Protein AF-A0A453PBG8-F1 (afdb_monomer_lite)

InterPro domains:
  IPR056185 LYR motif containing domain, plants [PF23655] (47-115)

pLDDT: mean 73.71, std 20.53, range [33.62, 95.12]

Structure (mmCIF, N/CA/C/O backbone):
data_AF-A0A453PBG8-F1
#
_entry.id   AF-A0A453PBG8-F1
#
loop_
_atom_site.group_PDB
_atom_site.id
_atom_site.type_symbol
_atom_site.label_atom_id
_atom_site.label_alt_id
_atom_site.label_comp_id
_atom_site.label_asym_id
_atom_site.label_entity_id
_atom_site.label_seq_id
_atom_site.pdbx_PDB_ins_code
_atom_site.Cartn_x
_atom_site.Cartn_y
_atom_site.Cartn_z
_atom_site.occupancy
_atom_site.B_iso_or_equiv
_atom_site.auth_seq_id
_atom_site.auth_comp_id
_atom_site.auth_asym_id
_atom_site.auth_atom_id
_atom_site.pdbx_PDB_model_num
ATOM 1 N N . LEU A 1 1 ? 24.321 8.728 63.436 1.00 41.94 1 LEU A N 1
ATOM 2 C CA . LEU A 1 1 ? 23.793 8.197 62.159 1.00 41.94 1 LEU A CA 1
ATOM 3 C C . LEU A 1 1 ? 22.293 7.956 62.294 1.00 41.94 1 LEU A C 1
ATOM 5 O O . LEU A 1 1 ? 21.913 6.952 62.878 1.00 41.94 1 LEU A O 1
ATOM 9 N N . SER A 1 2 ? 21.467 8.897 61.830 1.00 37.72 2 SER A N 1
ATOM 10 C CA . SER A 1 2 ? 20.191 8.679 61.111 1.00 37.72 2 SER A CA 1
ATOM 11 C C . SER A 1 2 ? 19.434 10.011 61.046 1.00 37.72 2 SER A C 1
ATOM 13 O O . SER A 1 2 ? 18.960 10.537 62.046 1.00 37.72 2 SER A O 1
ATOM 15 N N . LEU A 1 3 ? 19.430 10.591 59.845 1.00 37.03 3 LEU A N 1
ATOM 16 C CA . LEU A 1 3 ? 18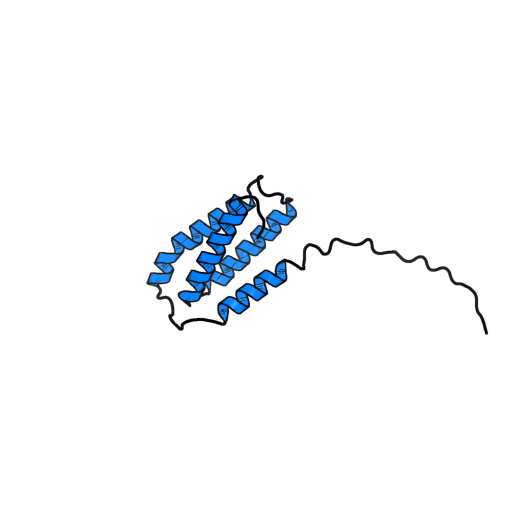.685 11.786 59.470 1.00 37.03 3 LEU A CA 1
ATOM 17 C C . LEU A 1 3 ? 17.245 11.413 59.071 1.00 37.03 3 LEU A C 1
ATOM 19 O O . LEU A 1 3 ? 16.984 10.310 58.600 1.00 37.03 3 LEU A O 1
ATOM 23 N N . LEU A 1 4 ? 16.373 12.397 59.279 1.00 38.28 4 LEU A N 1
ATOM 24 C CA . LEU A 1 4 ? 14.944 12.558 58.974 1.00 38.28 4 LEU A CA 1
ATOM 25 C C . LEU A 1 4 ? 14.401 11.920 57.668 1.00 38.28 4 LEU A C 1
ATOM 27 O O . LEU A 1 4 ? 15.144 11.768 56.698 1.00 38.28 4 LEU A O 1
ATOM 31 N N . PRO A 1 5 ? 13.073 11.675 57.582 1.00 39.72 5 PRO A N 1
ATOM 32 C CA . PRO A 1 5 ? 12.388 11.355 56.334 1.00 39.72 5 PRO A CA 1
ATOM 33 C C . PRO A 1 5 ? 12.037 12.642 55.567 1.00 39.72 5 PRO A C 1
ATOM 35 O O . PRO A 1 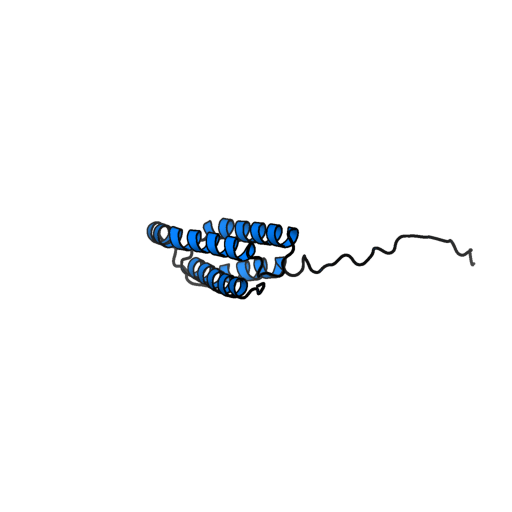5 ? 11.248 13.463 56.033 1.00 39.72 5 PRO A O 1
ATOM 38 N N . SER A 1 6 ? 12.601 12.818 54.371 1.00 37.44 6 SER A N 1
ATOM 39 C CA . SER A 1 6 ? 12.211 13.895 53.455 1.00 37.44 6 SER A CA 1
ATOM 40 C C . SER A 1 6 ? 11.075 13.445 52.547 1.00 37.44 6 SER A C 1
ATOM 42 O O . SER A 1 6 ? 11.199 12.486 51.785 1.00 37.44 6 SER A O 1
ATOM 44 N N . ALA A 1 7 ? 9.974 14.189 52.608 1.00 43.19 7 ALA A N 1
ATOM 45 C CA . ALA A 1 7 ? 8.913 14.174 51.620 1.00 43.19 7 ALA A CA 1
ATOM 46 C C . ALA A 1 7 ? 9.473 14.495 50.224 1.00 43.19 7 ALA A C 1
ATOM 48 O O . ALA A 1 7 ? 10.179 15.483 50.028 1.00 43.19 7 ALA A O 1
ATOM 49 N N . SER A 1 8 ? 9.128 13.680 49.232 1.00 38.97 8 SER A N 1
ATOM 50 C CA . SER A 1 8 ? 9.237 14.040 47.819 1.00 38.97 8 SER A CA 1
ATOM 51 C C . SER A 1 8 ? 8.087 13.398 47.063 1.00 38.97 8 SER A C 1
ATOM 53 O O . SER A 1 8 ? 8.112 12.243 46.651 1.00 38.97 8 SER A O 1
ATOM 55 N N . ILE A 1 9 ? 7.043 14.209 46.938 1.00 45.09 9 ILE A N 1
ATOM 56 C CA . ILE A 1 9 ? 6.059 14.167 45.868 1.00 45.09 9 ILE A CA 1
ATOM 57 C C . ILE A 1 9 ? 6.831 14.205 44.547 1.00 45.09 9 ILE A C 1
ATOM 59 O O . ILE A 1 9 ? 7.486 15.201 44.254 1.00 45.09 9 ILE A O 1
ATOM 63 N N . LEU A 1 10 ? 6.743 13.148 43.744 1.00 36.94 10 LEU A N 1
ATOM 64 C CA . LEU A 1 10 ? 7.065 13.210 42.321 1.00 36.94 10 LEU A CA 1
ATOM 65 C C . LEU A 1 10 ? 6.260 12.146 41.576 1.00 36.94 10 LEU A C 1
ATOM 67 O O . LEU A 1 10 ? 6.460 10.948 41.744 1.00 36.94 10 LEU A O 1
ATOM 71 N N . LEU A 1 11 ? 5.292 12.661 40.814 1.00 37.53 11 LEU A N 1
ATOM 72 C CA . LEU A 1 11 ? 4.639 12.090 39.639 1.00 37.53 11 LEU A CA 1
ATOM 73 C C . LEU A 1 11 ? 4.881 10.592 39.400 1.00 37.53 11 LEU A C 1
ATOM 75 O O . LEU A 1 11 ? 5.911 10.195 38.863 1.00 37.53 11 LEU A O 1
ATOM 79 N N . GLN A 1 12 ? 3.850 9.782 39.630 1.00 33.62 12 GLN A N 1
ATOM 80 C CA . GLN A 1 12 ? 3.701 8.542 38.874 1.00 33.62 12 GLN A CA 1
ATOM 81 C C . GLN A 1 12 ? 3.393 8.909 37.411 1.00 33.62 12 GLN A C 1
ATOM 83 O O . GLN A 1 12 ? 2.352 9.528 37.155 1.00 33.62 12 GLN A O 1
ATOM 88 N N . PRO A 1 13 ? 4.226 8.547 36.417 1.00 34.59 13 PRO A N 1
ATOM 89 C CA . PRO A 1 13 ? 3.785 8.595 35.040 1.00 34.59 13 PRO A CA 1
ATOM 90 C C . PRO A 1 13 ? 2.821 7.428 34.825 1.00 34.59 13 PRO A C 1
ATOM 92 O O . PRO A 1 13 ? 3.208 6.269 34.698 1.00 34.59 13 PRO A O 1
ATOM 95 N N . ARG A 1 14 ? 1.535 7.789 34.812 1.00 33.69 14 ARG A N 1
ATOM 96 C CA . ARG A 1 14 ? 0.421 7.088 34.173 1.00 33.69 14 ARG A CA 1
ATOM 97 C C . ARG A 1 14 ? 0.929 6.276 32.979 1.00 33.69 14 ARG A C 1
ATOM 99 O O . ARG A 1 14 ? 1.435 6.864 32.023 1.00 33.69 14 ARG A O 1
ATOM 106 N N . GLN A 1 15 ? 0.791 4.952 33.075 1.00 38.19 15 GLN A N 1
ATOM 107 C CA . GLN A 1 15 ? 0.957 3.985 31.989 1.00 38.19 15 GLN A CA 1
ATOM 108 C C . GLN A 1 15 ? 0.368 4.577 30.700 1.00 38.19 15 GLN A C 1
ATOM 110 O O . GLN A 1 15 ? -0.848 4.696 30.562 1.00 38.19 15 GLN A O 1
ATOM 115 N N . ARG A 1 16 ? 1.242 5.056 29.809 1.00 38.53 16 ARG A N 1
ATOM 116 C CA . ARG A 1 16 ? 0.879 5.454 28.452 1.00 38.53 16 ARG A CA 1
ATOM 117 C C . ARG A 1 16 ? 0.964 4.201 27.606 1.00 38.53 16 ARG A C 1
ATOM 119 O O . ARG A 1 16 ? 2.012 3.564 27.564 1.00 38.53 16 ARG A O 1
ATOM 126 N N . ASP A 1 17 ? -0.147 3.887 26.961 1.00 41.81 17 ASP A N 1
ATOM 127 C CA . ASP A 1 17 ? -0.345 2.779 26.040 1.00 41.81 17 ASP A CA 1
ATOM 128 C C . ASP A 1 17 ? 0.844 2.602 25.077 1.00 41.81 17 ASP A C 1
ATOM 130 O O . ASP A 1 17 ? 0.994 3.312 24.084 1.00 41.81 17 ASP A O 1
ATOM 134 N N . THR A 1 18 ? 1.694 1.613 25.354 1.00 40.28 18 THR A N 1
ATOM 135 C CA . THR A 1 18 ? 2.806 1.175 24.493 1.00 40.28 18 THR A CA 1
ATOM 136 C C . THR A 1 18 ? 2.350 0.222 23.381 1.00 40.28 18 THR A C 1
ATOM 138 O O . THR A 1 18 ? 3.168 -0.429 22.735 1.00 40.28 18 THR A O 1
ATOM 141 N N . ALA A 1 19 ? 1.047 0.164 23.089 1.00 38.78 19 ALA A N 1
ATOM 142 C CA . ALA A 1 19 ? 0.492 -0.697 22.044 1.00 38.78 19 ALA A CA 1
ATOM 143 C C . ALA A 1 19 ? 0.788 -0.208 20.607 1.00 38.78 19 ALA A C 1
ATOM 145 O O . ALA A 1 19 ? 0.568 -0.948 19.652 1.00 38.78 19 ALA A O 1
ATOM 146 N N . GLY A 1 20 ? 1.295 1.019 20.432 1.00 40.69 20 GLY A N 1
ATOM 147 C CA . GLY A 1 20 ? 1.521 1.616 19.108 1.00 40.69 20 GLY A CA 1
ATOM 148 C C . GLY A 1 20 ? 2.865 1.296 18.443 1.00 40.69 20 GLY A C 1
ATOM 149 O O . GLY A 1 20 ? 2.941 1.311 17.221 1.00 40.69 20 GLY A O 1
ATOM 150 N N . VAL A 1 21 ? 3.918 0.987 19.207 1.00 43.00 21 VAL A N 1
ATOM 151 C CA . VAL A 1 21 ? 5.303 0.975 18.675 1.00 43.00 21 VAL A CA 1
ATOM 152 C C . VAL A 1 21 ? 5.824 -0.441 18.400 1.00 43.00 21 VAL A C 1
ATOM 154 O O . VAL A 1 21 ? 6.679 -0.651 17.543 1.00 43.00 21 VAL A O 1
ATOM 157 N N . VAL A 1 22 ? 5.270 -1.456 19.068 1.00 41.62 22 VAL A N 1
ATOM 158 C CA . VAL A 1 22 ? 5.732 -2.852 18.928 1.00 41.62 22 VAL A CA 1
ATOM 159 C C . VAL A 1 22 ? 5.275 -3.481 17.599 1.00 41.62 22 VAL A C 1
ATOM 161 O O . VAL A 1 22 ? 5.921 -4.391 17.082 1.00 41.62 22 VAL A O 1
ATOM 164 N N . GLY A 1 23 ? 4.196 -2.966 16.999 1.00 43.78 23 GLY A N 1
ATOM 165 C CA . GLY A 1 23 ? 3.687 -3.434 15.707 1.00 43.78 23 GLY A CA 1
ATOM 166 C C . GLY A 1 23 ? 4.463 -2.912 14.493 1.00 43.78 23 GLY A C 1
ATOM 167 O O . GLY A 1 23 ? 4.601 -3.643 13.517 1.00 43.78 23 GLY A O 1
ATOM 168 N N . GLU A 1 24 ? 4.997 -1.686 14.545 1.00 45.50 24 GLU A N 1
ATOM 169 C CA . GLU A 1 24 ? 5.673 -1.047 13.403 1.00 45.50 24 GLU A CA 1
ATOM 170 C C . GLU A 1 24 ? 6.963 -1.773 13.021 1.00 45.50 24 GLU A C 1
ATOM 172 O O . GLU A 1 24 ? 7.154 -2.117 11.856 1.00 45.50 24 GLU A O 1
ATOM 177 N N . ALA A 1 25 ? 7.825 -2.086 13.992 1.00 49.28 25 ALA A N 1
ATOM 178 C CA . ALA A 1 25 ? 9.126 -2.691 13.711 1.00 49.28 25 ALA A CA 1
ATOM 179 C C . ALA A 1 25 ? 9.004 -4.049 12.999 1.00 49.28 25 ALA A C 1
ATOM 181 O O . ALA A 1 25 ? 9.790 -4.347 12.100 1.00 49.28 25 ALA A O 1
ATOM 182 N N . ARG A 1 26 ? 8.000 -4.865 13.347 1.00 55.47 26 ARG A N 1
ATOM 183 C CA . ARG A 1 26 ? 7.847 -6.223 12.800 1.00 55.47 26 ARG A CA 1
ATOM 184 C C . ARG A 1 26 ? 7.668 -6.225 11.280 1.00 55.47 26 ARG A C 1
ATOM 186 O O . ARG A 1 26 ? 8.227 -7.086 10.606 1.00 55.47 26 ARG A O 1
ATOM 193 N N . TRP A 1 27 ? 6.948 -5.241 10.745 1.00 51.38 27 TRP A N 1
ATOM 194 C CA . TRP A 1 27 ? 6.739 -5.086 9.304 1.00 51.38 27 TRP A CA 1
ATOM 195 C C . TRP A 1 27 ? 8.022 -4.702 8.568 1.00 51.38 27 TRP A C 1
ATOM 197 O O . TRP A 1 27 ? 8.336 -5.294 7.537 1.00 51.38 27 TRP A O 1
ATOM 207 N N . TRP A 1 28 ? 8.808 -3.781 9.129 1.00 55.28 28 TRP A N 1
ATOM 208 C CA . TRP A 1 28 ? 10.104 -3.388 8.569 1.00 55.28 28 TRP A CA 1
ATOM 209 C C . TRP A 1 28 ? 11.124 -4.530 8.597 1.00 55.28 28 TRP A C 1
ATOM 211 O O . TRP A 1 28 ? 11.866 -4.718 7.635 1.00 55.28 28 TRP A O 1
ATOM 221 N N . TRP A 1 29 ? 11.134 -5.327 9.667 1.00 59.06 29 TRP A N 1
ATOM 222 C CA . TRP A 1 29 ? 11.981 -6.516 9.775 1.00 59.06 29 TRP A CA 1
ATOM 223 C C . TRP A 1 29 ? 11.610 -7.587 8.748 1.00 59.06 29 TRP A C 1
ATOM 225 O O . TRP A 1 29 ? 12.496 -8.119 8.082 1.00 59.06 29 TRP A O 1
ATOM 235 N N . TRP A 1 30 ? 10.317 -7.868 8.570 1.00 57.66 30 TRP A N 1
ATOM 236 C CA . TRP A 1 30 ? 9.848 -8.847 7.586 1.00 57.66 30 TRP A CA 1
ATOM 237 C C . TRP A 1 30 ? 10.184 -8.414 6.155 1.00 57.66 30 TRP A C 1
ATOM 239 O O . TRP A 1 30 ? 10.704 -9.197 5.365 1.00 57.66 30 TRP A O 1
ATOM 249 N N . TRP A 1 31 ? 9.986 -7.131 5.855 1.00 57.69 31 TRP A N 1
ATOM 250 C CA . TRP A 1 31 ? 10.314 -6.534 4.565 1.00 57.69 31 TRP A CA 1
ATOM 251 C C . TRP A 1 31 ? 11.831 -6.555 4.267 1.00 57.69 31 TRP A C 1
ATOM 253 O O . TRP A 1 31 ? 12.247 -6.884 3.155 1.00 57.69 31 TRP A O 1
ATOM 263 N N . ARG A 1 32 ? 12.678 -6.312 5.277 1.00 58.56 32 ARG A N 1
ATOM 264 C CA . ARG A 1 32 ? 14.143 -6.436 5.159 1.00 58.56 32 ARG A CA 1
ATOM 265 C C . ARG A 1 32 ? 14.603 -7.883 4.949 1.00 58.56 32 ARG A C 1
ATOM 267 O O . ARG A 1 32 ? 15.591 -8.098 4.254 1.00 58.56 32 ARG A O 1
ATOM 274 N N . MET A 1 33 ? 13.902 -8.861 5.524 1.00 59.44 33 MET A N 1
ATOM 275 C CA . MET A 1 33 ? 14.193 -10.283 5.309 1.00 59.44 33 MET A CA 1
ATOM 276 C C . MET A 1 33 ? 13.737 -10.771 3.928 1.00 59.44 33 MET A C 1
ATOM 278 O O . MET A 1 33 ? 14.488 -11.493 3.282 1.00 59.44 33 MET A O 1
ATOM 282 N N . ALA A 1 34 ? 12.572 -10.328 3.440 1.00 58.00 34 ALA A N 1
ATOM 283 C CA . ALA A 1 34 ? 12.098 -10.638 2.086 1.00 58.00 34 ALA A CA 1
ATOM 284 C C . ALA A 1 34 ? 13.082 -10.149 1.004 1.00 58.00 34 ALA A C 1
ATOM 286 O O . ALA A 1 34 ? 13.347 -10.844 0.033 1.00 58.00 34 ALA A O 1
ATOM 287 N N . LYS A 1 35 ? 13.722 -8.991 1.216 1.00 57.03 35 LYS A N 1
ATOM 288 C CA . LYS A 1 35 ? 14.794 -8.478 0.343 1.00 57.03 35 LYS A CA 1
ATOM 289 C C . LYS A 1 35 ? 16.036 -9.378 0.264 1.00 57.03 35 LYS A C 1
ATOM 291 O O . LYS A 1 35 ? 16.788 -9.260 -0.701 1.00 57.03 35 LYS A O 1
ATOM 296 N N . ALA A 1 36 ? 16.298 -10.204 1.278 1.00 54.69 36 ALA A N 1
ATOM 297 C CA . ALA A 1 36 ? 17.575 -10.897 1.447 1.00 54.69 36 ALA A CA 1
ATOM 298 C C . ALA A 1 36 ? 17.647 -12.272 0.761 1.00 54.69 36 ALA A C 1
ATOM 300 O O . ALA A 1 36 ? 18.731 -12.852 0.706 1.00 54.69 36 ALA A O 1
ATOM 301 N N . GLY A 1 37 ? 16.542 -12.804 0.230 1.00 53.75 37 GLY A N 1
ATOM 302 C CA . GLY A 1 37 ? 16.515 -14.159 -0.315 1.00 53.75 37 GLY A CA 1
ATOM 303 C C . GLY A 1 37 ? 15.720 -14.275 -1.604 1.00 53.75 37 GLY A C 1
ATOM 304 O O . GLY A 1 37 ? 14.504 -14.331 -1.553 1.00 53.75 37 GLY A O 1
ATOM 305 N N . GLY A 1 38 ? 16.413 -14.423 -2.736 1.00 47.97 38 GLY A N 1
ATOM 306 C CA . GLY A 1 38 ? 15.848 -15.122 -3.892 1.00 47.97 38 GLY A CA 1
ATOM 307 C C . GLY A 1 38 ? 16.162 -14.509 -5.255 1.00 47.97 38 GLY A C 1
ATOM 308 O O . GLY A 1 38 ? 15.734 -13.405 -5.567 1.00 47.97 38 GLY A O 1
ATOM 309 N N . GLY A 1 39 ? 16.877 -15.288 -6.076 1.00 53.19 39 GLY A N 1
ATOM 310 C CA . GLY A 1 39 ? 16.806 -15.289 -7.543 1.00 53.19 39 GLY A CA 1
ATOM 311 C C . GLY A 1 39 ? 17.122 -13.978 -8.263 1.00 53.19 39 GLY A C 1
ATOM 312 O O . GLY A 1 39 ? 16.275 -13.104 -8.395 1.00 53.19 39 GLY A O 1
ATOM 313 N N . LEU A 1 40 ? 18.327 -13.902 -8.828 1.00 59.31 40 LEU A N 1
ATOM 314 C CA . LEU A 1 40 ? 18.926 -12.767 -9.537 1.00 59.31 40 LEU A CA 1
ATOM 315 C C . LEU A 1 40 ? 18.258 -12.443 -10.900 1.00 59.31 40 LEU A C 1
ATOM 317 O O . LEU A 1 40 ? 18.949 -12.309 -11.906 1.00 59.31 40 LEU A O 1
ATOM 321 N N . ILE A 1 41 ? 16.926 -12.360 -10.974 1.00 71.19 41 ILE A N 1
ATOM 322 C CA . ILE A 1 41 ? 16.222 -11.939 -12.193 1.00 71.19 41 ILE A CA 1
ATOM 323 C C . ILE A 1 41 ? 15.754 -10.500 -12.015 1.00 71.19 41 ILE A C 1
ATOM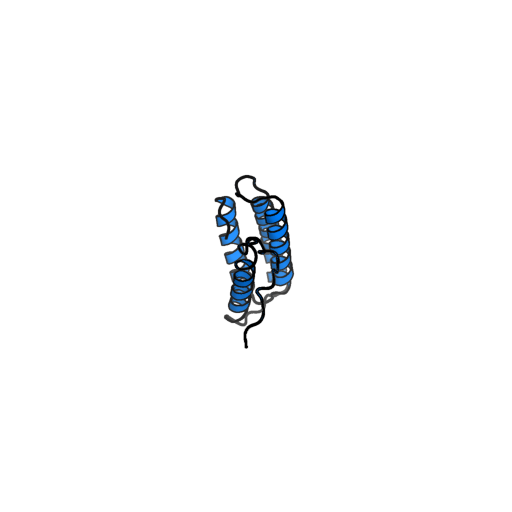 325 O O . ILE A 1 41 ? 14.805 -10.201 -11.285 1.00 71.19 41 ILE A O 1
ATOM 329 N N . TRP A 1 42 ? 16.455 -9.605 -12.700 1.00 76.62 42 TRP A N 1
ATOM 330 C CA . TRP A 1 42 ? 16.124 -8.192 -12.755 1.00 76.62 42 TRP A CA 1
ATOM 331 C C . TRP A 1 42 ? 14.948 -7.963 -13.704 1.00 76.62 42 TRP A C 1
ATOM 333 O O . TRP A 1 42 ? 14.927 -8.474 -14.822 1.00 76.62 42 TRP A O 1
ATOM 343 N N . ALA A 1 43 ? 13.978 -7.178 -13.254 1.00 80.44 43 ALA A N 1
ATOM 344 C CA . ALA A 1 43 ? 12.837 -6.751 -14.039 1.00 80.44 43 ALA A CA 1
ATOM 345 C C . ALA A 1 43 ? 13.298 -5.845 -15.181 1.00 80.44 43 ALA A C 1
ATOM 347 O O . ALA A 1 43 ? 14.054 -4.890 -14.968 1.00 80.44 43 ALA A O 1
ATOM 348 N N . THR A 1 44 ? 12.807 -6.109 -16.389 1.00 82.94 44 THR A N 1
ATOM 349 C CA . THR A 1 44 ? 12.989 -5.186 -17.508 1.00 82.94 44 THR A CA 1
ATOM 350 C C . THR A 1 44 ? 12.069 -3.970 -17.355 1.00 82.94 44 THR A C 1
ATOM 352 O O . THR A 1 44 ? 11.101 -3.979 -16.589 1.00 82.94 44 THR A O 1
ATOM 355 N N . ALA A 1 45 ? 12.334 -2.902 -18.113 1.00 81.00 45 ALA A N 1
ATOM 356 C CA . ALA A 1 45 ? 11.442 -1.742 -18.152 1.00 81.00 45 ALA A CA 1
ATOM 357 C C . ALA A 1 45 ? 10.017 -2.116 -18.613 1.00 81.00 45 ALA A C 1
ATOM 359 O O . ALA A 1 45 ? 9.044 -1.523 -18.146 1.00 81.00 45 ALA A O 1
ATOM 360 N N . GLU A 1 46 ? 9.889 -3.121 -19.486 1.00 83.31 46 GLU A N 1
ATOM 361 C CA . GLU A 1 46 ? 8.598 -3.627 -19.951 1.00 83.31 46 GLU A CA 1
ATOM 362 C C . GLU A 1 46 ? 7.837 -4.355 -18.834 1.00 83.31 46 GLU A C 1
ATOM 364 O O . GLU A 1 46 ? 6.648 -4.096 -18.627 1.00 83.31 46 GLU A O 1
ATOM 369 N N . ASP A 1 47 ? 8.524 -5.194 -18.052 1.00 82.31 47 ASP A N 1
ATOM 370 C CA . ASP A 1 47 ? 7.923 -5.888 -16.907 1.00 82.31 47 ASP A CA 1
ATOM 371 C C . ASP A 1 47 ? 7.412 -4.893 -15.857 1.00 82.31 47 ASP A C 1
ATOM 373 O O . ASP A 1 47 ? 6.307 -5.034 -15.322 1.00 82.31 47 ASP A O 1
ATOM 377 N N . LEU A 1 48 ? 8.186 -3.837 -15.588 1.00 80.25 48 LEU A N 1
ATOM 378 C CA . LEU A 1 48 ? 7.781 -2.763 -14.680 1.00 80.25 48 LEU A CA 1
ATOM 379 C C . LEU A 1 48 ? 6.568 -1.994 -15.221 1.00 80.25 48 LEU A C 1
ATOM 381 O O . LEU A 1 48 ? 5.623 -1.722 -14.474 1.00 80.25 48 LEU A O 1
ATOM 385 N N . ALA A 1 49 ? 6.552 -1.682 -16.520 1.00 84.38 49 ALA A N 1
ATOM 386 C CA . ALA A 1 49 ? 5.427 -1.006 -17.162 1.00 84.38 49 ALA A CA 1
ATOM 387 C C . ALA A 1 49 ? 4.141 -1.847 -17.102 1.00 84.38 49 ALA A C 1
ATOM 389 O O . ALA A 1 49 ? 3.068 -1.308 -16.813 1.00 84.38 49 ALA A O 1
ATOM 390 N N . ARG A 1 50 ? 4.253 -3.168 -17.292 1.00 85.88 50 ARG A N 1
ATOM 391 C CA . ARG A 1 50 ? 3.134 -4.118 -17.208 1.00 85.88 50 ARG A CA 1
ATOM 392 C C . ARG A 1 50 ? 2.573 -4.240 -15.790 1.00 85.88 50 ARG A C 1
ATOM 394 O O . ARG A 1 50 ? 1.357 -4.304 -15.616 1.00 85.88 50 ARG A O 1
ATOM 401 N N . ASN A 1 51 ? 3.433 -4.211 -14.771 1.00 83.62 51 ASN A N 1
ATOM 402 C CA . ASN A 1 51 ? 3.029 -4.327 -13.365 1.00 83.62 51 ASN A CA 1
ATOM 403 C C . ASN A 1 51 ? 2.498 -3.018 -12.759 1.00 83.62 51 ASN A C 1
ATOM 405 O O . ASN A 1 51 ? 1.692 -3.041 -11.823 1.00 83.62 51 ASN A O 1
ATOM 409 N N . ARG A 1 52 ? 2.884 -1.860 -13.306 1.00 85.44 52 ARG A N 1
ATOM 410 C CA . ARG A 1 52 ? 2.462 -0.531 -12.833 1.00 85.44 52 ARG A CA 1
ATOM 411 C C . ARG A 1 52 ? 0.945 -0.372 -12.610 1.00 85.44 52 ARG A C 1
ATOM 413 O O . ARG A 1 52 ? 0.569 0.082 -11.524 1.00 85.44 52 ARG A O 1
ATOM 420 N N . PRO A 1 53 ? 0.042 -0.713 -13.555 1.00 90.00 53 PRO A N 1
ATOM 421 C CA . PRO A 1 53 ? -1.400 -0.580 -13.329 1.00 90.00 53 PRO A CA 1
ATOM 422 C C . PRO A 1 53 ? -1.910 -1.470 -12.187 1.00 90.00 53 PRO A C 1
ATOM 424 O O . PRO A 1 53 ? -2.784 -1.039 -11.429 1.00 90.00 53 PRO A O 1
ATOM 427 N N . VAL A 1 54 ? -1.341 -2.668 -12.022 1.00 90.12 54 VAL A N 1
ATOM 428 C CA . VAL A 1 54 ? -1.697 -3.608 -10.948 1.00 90.12 54 VAL A CA 1
ATOM 429 C C . VAL A 1 54 ? -1.308 -3.031 -9.590 1.00 90.12 54 VAL A C 1
ATOM 431 O O . VAL A 1 54 ? -2.160 -2.921 -8.709 1.00 90.12 54 VAL A O 1
ATOM 434 N N . VAL A 1 55 ? -0.062 -2.570 -9.444 1.00 89.44 55 VAL A N 1
ATOM 435 C CA . VAL A 1 55 ? 0.446 -1.942 -8.211 1.00 89.44 55 VAL A CA 1
ATOM 436 C C . VAL A 1 55 ? -0.402 -0.724 -7.830 1.00 89.44 55 VAL A C 1
ATOM 438 O O . VAL A 1 55 ? -0.850 -0.607 -6.689 1.00 89.44 55 VAL A O 1
ATOM 441 N N . LEU A 1 56 ? -0.700 0.162 -8.788 1.00 90.94 56 LEU A N 1
ATOM 442 C CA . LEU A 1 56 ? -1.512 1.359 -8.540 1.00 90.94 56 LEU A CA 1
ATOM 443 C C . LEU A 1 56 ? -2.962 1.033 -8.172 1.00 90.94 56 LEU A C 1
ATOM 445 O O . LEU A 1 56 ? -3.567 1.742 -7.363 1.00 90.94 56 LEU A O 1
ATOM 449 N N . SER A 1 57 ? -3.543 0.002 -8.787 1.00 93.06 57 SER A N 1
ATOM 450 C CA . SER A 1 57 ? -4.874 -0.487 -8.429 1.00 93.06 57 SER A CA 1
ATOM 451 C C . SER A 1 57 ? -4.878 -1.020 -6.997 1.00 93.06 57 SER A C 1
ATOM 453 O O . SER A 1 57 ? -5.723 -0.621 -6.197 1.00 93.06 57 SER A O 1
ATOM 455 N N . MET A 1 58 ? -3.887 -1.843 -6.646 1.00 92.94 58 MET A N 1
ATOM 456 C CA . MET A 1 58 ? -3.754 -2.434 -5.316 1.00 92.94 58 MET A CA 1
ATOM 457 C C . MET A 1 58 ? -3.576 -1.366 -4.233 1.00 92.94 58 MET A C 1
ATOM 459 O O . MET A 1 58 ? -4.278 -1.383 -3.224 1.00 92.94 58 MET A O 1
ATOM 463 N N . TYR A 1 59 ? -2.716 -0.376 -4.485 1.00 93.62 59 TYR A N 1
ATOM 464 C CA . TYR A 1 59 ? -2.529 0.782 -3.613 1.00 93.62 59 TYR A CA 1
ATOM 465 C C . TYR A 1 59 ? -3.856 1.492 -3.312 1.00 93.62 59 TYR A C 1
ATOM 467 O O . TYR A 1 59 ? -4.215 1.721 -2.155 1.00 93.62 59 TYR A O 1
ATOM 475 N N . ARG A 1 60 ? -4.639 1.790 -4.357 1.00 95.12 60 ARG A N 1
ATOM 476 C CA . ARG A 1 60 ? -5.951 2.438 -4.217 1.00 95.12 60 ARG A CA 1
ATOM 477 C C . ARG A 1 60 ? -6.939 1.571 -3.440 1.00 95.12 60 ARG A C 1
ATOM 479 O O . ARG A 1 60 ? -7.692 2.104 -2.627 1.00 95.12 60 ARG A O 1
ATOM 486 N N . GLN A 1 61 ? -6.940 0.261 -3.673 1.00 95.12 61 GLN A N 1
ATOM 487 C CA . GLN A 1 61 ? -7.808 -0.676 -2.961 1.00 95.12 61 GLN A CA 1
ATOM 488 C C . GLN A 1 61 ? -7.470 -0.739 -1.467 1.00 95.12 61 GLN A C 1
ATOM 490 O O . GLN A 1 61 ? -8.375 -0.614 -0.647 1.00 95.12 61 GLN A O 1
ATOM 495 N N . ILE A 1 62 ? -6.188 -0.819 -1.101 1.00 93.38 62 ILE A N 1
ATOM 496 C CA . ILE A 1 62 ? -5.753 -0.822 0.305 1.00 93.38 62 ILE A CA 1
ATOM 497 C C . ILE A 1 62 ? -6.124 0.495 0.995 1.00 93.38 62 ILE A C 1
ATOM 499 O O . ILE A 1 62 ? -6.691 0.479 2.086 1.00 93.38 62 ILE A O 1
ATOM 503 N N . LEU A 1 63 ? -5.893 1.645 0.352 1.00 93.56 63 LEU A N 1
ATOM 504 C CA . LEU A 1 63 ? -6.292 2.938 0.919 1.00 93.56 63 LEU A CA 1
ATOM 505 C C . LEU A 1 63 ? -7.808 3.061 1.124 1.00 93.56 63 LEU A C 1
ATOM 507 O O . LEU A 1 63 ? -8.249 3.679 2.096 1.00 93.56 63 LEU A O 1
ATOM 511 N N . ARG A 1 64 ? -8.615 2.495 0.219 1.00 93.69 64 ARG A N 1
ATOM 512 C CA . ARG A 1 64 ? -10.075 2.425 0.376 1.00 93.69 64 ARG A CA 1
ATOM 513 C C . ARG A 1 64 ? -10.460 1.498 1.523 1.00 93.69 64 ARG A C 1
ATOM 515 O O . ARG A 1 64 ? -11.274 1.894 2.351 1.00 93.69 64 ARG A O 1
ATOM 522 N N . ALA A 1 65 ? -9.835 0.328 1.617 1.00 92.69 65 ALA A N 1
ATOM 523 C CA . ALA A 1 65 ? -10.082 -0.620 2.694 1.00 92.69 65 ALA A CA 1
ATOM 524 C C . ALA A 1 65 ? -9.762 0.003 4.062 1.00 92.69 65 ALA A C 1
ATOM 526 O O . ALA A 1 65 ? -10.614 -0.022 4.939 1.00 92.69 65 ALA A O 1
ATOM 527 N N . LEU A 1 66 ? -8.625 0.696 4.213 1.00 91.19 66 LEU A N 1
ATOM 528 C CA . LEU A 1 66 ? -8.257 1.430 5.437 1.00 91.19 66 LEU A CA 1
ATOM 529 C C . LEU A 1 66 ? -9.243 2.552 5.815 1.00 91.19 66 LEU A C 1
ATOM 531 O O . LEU A 1 66 ? -9.362 2.915 6.988 1.00 91.19 66 LEU A O 1
ATOM 535 N N . ASN A 1 67 ? -9.952 3.116 4.837 1.00 91.25 67 ASN A N 1
ATOM 536 C CA . ASN A 1 67 ? -11.016 4.096 5.062 1.00 91.25 67 ASN A CA 1
ATOM 537 C C . ASN A 1 67 ? -12.368 3.470 5.411 1.00 91.25 67 ASN A C 1
ATOM 539 O O . ASN A 1 67 ? -13.270 4.195 5.820 1.00 91.25 67 ASN A O 1
ATOM 543 N N . SER A 1 68 ? -12.523 2.156 5.256 1.00 88.56 68 SER A N 1
ATOM 544 C CA . SER A 1 68 ? -13.795 1.485 5.488 1.00 88.56 68 SER A CA 1
ATOM 545 C C . SER A 1 68 ? -14.209 1.579 6.959 1.00 88.56 68 SER A C 1
ATOM 547 O O . SER A 1 68 ? -13.401 1.243 7.835 1.00 88.56 68 SER A O 1
ATOM 549 N N . PRO A 1 69 ? -15.463 1.956 7.266 1.00 86.69 69 PRO A N 1
ATOM 550 C CA . PRO A 1 69 ? -15.964 1.954 8.638 1.00 86.69 69 PRO A CA 1
ATOM 551 C C . PRO A 1 69 ? -15.984 0.545 9.254 1.00 86.69 69 PRO A C 1
ATOM 553 O O . PRO A 1 69 ? -16.012 0.427 10.472 1.00 86.69 69 PRO A O 1
ATOM 556 N N . ALA A 1 70 ? -15.897 -0.514 8.437 1.00 85.75 70 ALA A N 1
ATOM 557 C CA . ALA A 1 70 ? -15.835 -1.903 8.894 1.00 85.75 70 ALA A CA 1
ATOM 558 C C . ALA A 1 70 ? -14.553 -2.247 9.678 1.00 85.75 70 ALA A C 1
ATOM 560 O O . ALA A 1 70 ? -14.523 -3.242 10.396 1.00 85.75 70 ALA A O 1
ATOM 561 N N . LEU A 1 71 ? -13.487 -1.449 9.544 1.00 87.25 71 LEU A N 1
ATOM 562 C CA . LEU A 1 71 ? -12.283 -1.612 10.359 1.00 87.25 71 LEU A CA 1
ATOM 563 C C . LEU A 1 71 ? -12.458 -0.895 11.702 1.00 87.25 71 LEU A C 1
ATOM 565 O O . LEU A 1 71 ? -12.765 0.303 11.689 1.00 87.25 71 LEU A O 1
ATOM 569 N N . PRO A 1 72 ? -12.170 -1.548 12.842 1.00 85.75 72 PRO A N 1
ATOM 570 C CA . PRO A 1 72 ? -12.243 -0.944 14.171 1.00 85.75 72 PRO A CA 1
ATOM 571 C C . PRO A 1 72 ? -11.027 -0.036 14.440 1.00 85.75 72 PRO A C 1
ATOM 573 O O . PRO A 1 72 ? -10.259 -0.240 15.374 1.00 85.75 72 PRO A O 1
ATOM 576 N N . LEU A 1 73 ? -10.814 0.964 13.580 1.00 86.06 73 LEU A N 1
ATOM 577 C CA . LEU A 1 73 ? -9.729 1.938 13.681 1.00 86.06 73 LEU A CA 1
ATOM 578 C C . LEU A 1 73 ? -10.274 3.337 13.973 1.00 86.06 73 LEU A C 1
ATOM 580 O O . LEU A 1 73 ? -11.133 3.852 13.247 1.00 86.06 73 LEU A O 1
ATOM 584 N N . GLY A 1 74 ? -9.697 3.989 14.984 1.00 89.12 74 GLY A N 1
ATOM 585 C CA . GLY A 1 74 ? -9.875 5.422 15.219 1.00 89.12 74 GLY A CA 1
ATOM 586 C C . GLY A 1 74 ? -9.239 6.280 14.116 1.00 89.12 74 GLY A C 1
ATOM 587 O O . GLY A 1 74 ? -8.426 5.804 13.321 1.00 89.12 74 GLY A O 1
ATOM 588 N N . HIS A 1 75 ? -9.585 7.570 14.069 1.00 88.56 75 HIS A N 1
ATOM 589 C CA . HIS A 1 75 ? -9.129 8.482 13.010 1.00 88.56 75 HIS A CA 1
ATOM 590 C C . HIS A 1 75 ? -7.595 8.593 12.927 1.00 88.56 75 HIS A C 1
ATOM 592 O O . HIS A 1 75 ? -7.022 8.434 11.848 1.00 88.56 75 HIS A O 1
ATOM 598 N N . ALA A 1 76 ? -6.924 8.780 14.069 1.00 89.88 76 ALA A N 1
ATOM 599 C CA . ALA A 1 76 ? -5.464 8.859 14.138 1.00 89.88 76 ALA A CA 1
ATOM 600 C C . ALA A 1 76 ? -4.789 7.564 13.649 1.00 89.88 76 ALA A C 1
ATOM 602 O O . ALA A 1 76 ? -3.869 7.613 12.834 1.00 89.88 76 ALA A O 1
ATOM 603 N N . ALA A 1 77 ? -5.307 6.401 14.060 1.00 88.69 77 ALA A N 1
ATOM 604 C CA . ALA A 1 77 ? -4.785 5.103 13.636 1.00 88.69 77 ALA A CA 1
ATOM 605 C C . ALA A 1 77 ? -4.947 4.877 12.121 1.00 88.69 77 ALA A C 1
ATOM 607 O O . ALA A 1 77 ? -4.043 4.351 11.473 1.00 88.69 77 ALA A O 1
ATOM 608 N N . ARG A 1 78 ? -6.056 5.334 11.518 1.00 90.56 78 ARG A N 1
ATOM 609 C CA . ARG A 1 78 ? -6.226 5.298 10.053 1.00 90.56 78 ARG A CA 1
ATOM 610 C C . ARG A 1 78 ? -5.212 6.178 9.338 1.00 90.56 78 ARG A C 1
ATOM 612 O O . ARG A 1 78 ? -4.694 5.773 8.300 1.00 90.56 78 ARG A O 1
ATOM 619 N N . LEU A 1 79 ? -4.948 7.382 9.846 1.00 91.62 79 LEU A N 1
ATOM 620 C CA . LEU A 1 79 ? -3.955 8.277 9.250 1.00 91.62 79 LEU A CA 1
ATOM 621 C C . LEU A 1 79 ? -2.549 7.673 9.317 1.00 91.62 79 LEU A C 1
ATOM 623 O O . LEU A 1 79 ? -1.871 7.653 8.290 1.00 91.62 79 LEU A O 1
ATOM 627 N N . ALA A 1 80 ? -2.165 7.110 10.466 1.00 90.38 80 ALA A N 1
ATOM 628 C CA . ALA A 1 80 ? -0.893 6.407 10.635 1.00 90.38 80 ALA A CA 1
ATOM 629 C C . ALA A 1 80 ? -0.759 5.245 9.638 1.00 90.38 80 ALA A C 1
ATOM 631 O O . ALA A 1 80 ? 0.171 5.221 8.835 1.00 90.38 80 ALA A O 1
ATOM 632 N N . LYS A 1 81 ? -1.762 4.360 9.556 1.00 89.12 81 LYS A N 1
ATOM 633 C CA . LYS A 1 81 ? -1.733 3.222 8.621 1.00 89.12 81 LYS A CA 1
ATOM 634 C C . LYS A 1 81 ? -1.696 3.631 7.150 1.00 89.12 81 LYS A C 1
ATOM 636 O O . LYS A 1 81 ? -1.067 2.960 6.336 1.00 89.12 81 LYS A O 1
ATOM 641 N N . LYS A 1 82 ? -2.322 4.750 6.779 1.00 92.00 82 LYS A N 1
ATOM 642 C CA . LYS A 1 82 ? -2.184 5.305 5.422 1.00 92.00 82 LYS A CA 1
ATOM 643 C C . LYS A 1 82 ? -0.781 5.842 5.156 1.00 92.00 82 LYS A C 1
ATOM 645 O O . LYS A 1 82 ? -0.313 5.732 4.025 1.00 92.00 82 LYS A O 1
ATOM 650 N N . ALA A 1 83 ? -0.145 6.463 6.147 1.00 92.69 83 ALA A N 1
ATOM 651 C CA . ALA A 1 83 ? 1.228 6.941 6.026 1.00 92.69 83 ALA A CA 1
ATOM 652 C C . ALA A 1 83 ? 2.203 5.764 5.877 1.00 92.69 83 ALA A C 1
ATOM 654 O O . ALA A 1 83 ? 2.999 5.767 4.942 1.00 92.69 83 ALA A O 1
ATOM 655 N N . GLU A 1 84 ? 2.052 4.716 6.690 1.00 89.62 84 GLU A N 1
ATOM 656 C CA . GLU A 1 84 ? 2.799 3.459 6.547 1.00 89.62 84 GLU A CA 1
ATOM 657 C C . GLU A 1 84 ? 2.597 2.842 5.154 1.00 89.62 84 GLU A C 1
ATOM 659 O O . GLU A 1 84 ? 3.563 2.556 4.451 1.00 89.62 84 GLU A O 1
ATOM 664 N N . CYS A 1 85 ? 1.344 2.710 4.699 1.00 91.12 85 CYS A N 1
ATOM 665 C CA . CYS A 1 85 ? 1.037 2.193 3.365 1.00 91.12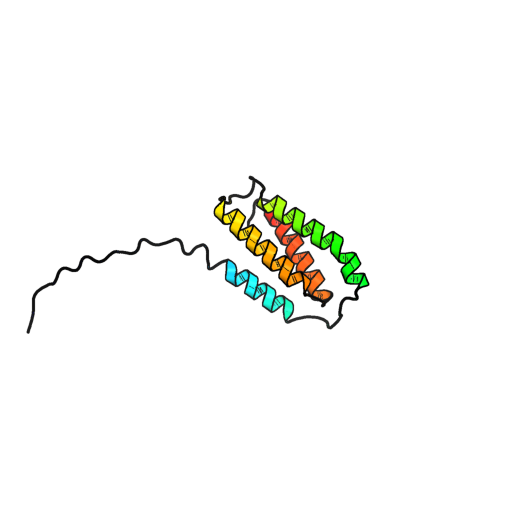 85 CYS A CA 1
ATOM 666 C C . CYS A 1 85 ? 1.710 3.025 2.263 1.00 91.12 85 CYS A C 1
ATOM 668 O O . CYS A 1 85 ? 2.226 2.468 1.301 1.00 91.12 85 CYS A O 1
ATOM 670 N N . ARG A 1 86 ? 1.730 4.358 2.382 1.00 91.62 86 ARG A N 1
ATOM 671 C CA . ARG A 1 86 ? 2.449 5.223 1.432 1.00 91.62 86 ARG A CA 1
ATOM 672 C C . ARG A 1 86 ? 3.945 4.944 1.440 1.00 91.62 86 ARG A C 1
ATOM 674 O O . ARG A 1 86 ? 4.510 4.779 0.365 1.00 91.62 86 ARG A O 1
ATOM 681 N N . ALA A 1 87 ? 4.557 4.864 2.619 1.00 89.50 87 ALA A N 1
ATOM 682 C CA . ALA A 1 87 ? 5.984 4.600 2.757 1.00 89.50 87 ALA A CA 1
ATOM 683 C C . ALA A 1 87 ? 6.376 3.258 2.118 1.00 89.50 87 ALA A C 1
ATOM 685 O O . ALA A 1 87 ? 7.324 3.213 1.341 1.00 89.50 87 ALA A O 1
ATOM 686 N N . ILE A 1 88 ? 5.594 2.199 2.356 1.00 86.75 88 ILE A N 1
ATOM 687 C CA . ILE A 1 88 ? 5.840 0.867 1.782 1.00 86.75 88 ILE A CA 1
ATOM 688 C C . ILE A 1 88 ? 5.776 0.898 0.252 1.00 86.75 88 ILE A C 1
ATOM 690 O O . ILE A 1 88 ? 6.649 0.339 -0.403 1.00 86.75 88 ILE A O 1
ATOM 694 N N . PHE A 1 89 ? 4.772 1.554 -0.338 1.00 88.31 89 PHE A N 1
ATOM 695 C CA . PHE A 1 89 ? 4.646 1.620 -1.799 1.00 88.31 89 PHE A CA 1
ATOM 696 C C . PHE A 1 89 ? 5.709 2.511 -2.451 1.00 88.31 89 PHE A C 1
ATOM 698 O O . PHE A 1 89 ? 6.167 2.186 -3.543 1.00 88.31 89 PHE A O 1
ATOM 705 N N . ILE A 1 90 ? 6.113 3.606 -1.798 1.00 87.06 90 ILE A N 1
ATOM 706 C CA . ILE A 1 90 ? 7.225 4.448 -2.266 1.00 87.06 90 ILE A CA 1
ATOM 707 C C . ILE A 1 90 ? 8.520 3.640 -2.250 1.00 87.06 90 ILE A C 1
ATOM 709 O O . ILE A 1 90 ? 9.209 3.588 -3.261 1.00 87.06 90 ILE A O 1
ATOM 713 N N . PHE A 1 91 ? 8.809 2.955 -1.143 1.00 83.94 91 PHE A N 1
ATOM 714 C CA . PHE A 1 91 ? 10.009 2.137 -1.037 1.00 83.94 91 PHE A CA 1
ATOM 715 C C . PHE A 1 91 ? 9.978 0.973 -2.043 1.00 83.94 91 PHE A C 1
ATOM 717 O O . PHE A 1 91 ? 10.945 0.711 -2.754 1.00 83.94 91 PHE A O 1
ATOM 724 N N . GLY A 1 92 ? 8.846 0.273 -2.147 1.00 84.00 92 GLY A N 1
ATOM 725 C CA . GLY A 1 92 ? 8.669 -0.838 -3.080 1.00 84.00 92 GLY A CA 1
ATOM 726 C C . GLY A 1 92 ? 8.827 -0.439 -4.550 1.00 84.00 92 GLY A C 1
ATOM 727 O O . GLY A 1 92 ? 9.177 -1.288 -5.362 1.00 84.00 92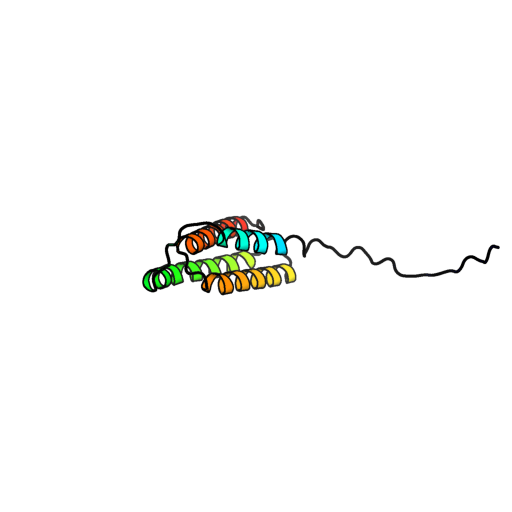 GLY A O 1
ATOM 728 N N . ALA A 1 93 ? 8.630 0.837 -4.900 1.00 83.69 93 ALA A N 1
ATOM 729 C CA . ALA A 1 93 ? 8.844 1.335 -6.259 1.00 83.69 93 ALA A CA 1
ATOM 730 C C . ALA A 1 93 ? 10.323 1.317 -6.693 1.00 83.69 93 ALA A C 1
ATOM 732 O O . ALA A 1 93 ? 10.602 1.350 -7.890 1.00 83.69 93 ALA A O 1
ATOM 733 N N . GLU A 1 94 ? 11.262 1.245 -5.746 1.00 83.56 94 GLU A N 1
ATOM 734 C CA . GLU A 1 94 ? 12.696 1.106 -6.023 1.00 83.56 94 GLU A CA 1
ATOM 735 C C . GLU A 1 94 ? 13.117 -0.355 -6.262 1.00 83.56 94 GLU A C 1
ATOM 737 O O . GLU A 1 94 ? 14.256 -0.619 -6.653 1.00 83.56 94 GLU A O 1
ATOM 742 N N . GLU A 1 95 ? 12.225 -1.326 -6.027 1.00 85.31 95 GLU A N 1
ATOM 743 C CA . GLU A 1 95 ? 12.520 -2.740 -6.243 1.00 85.31 95 GLU A CA 1
ATOM 744 C C . GLU A 1 95 ? 12.631 -3.080 -7.732 1.00 85.31 95 GLU A C 1
ATOM 746 O O . GLU A 1 95 ? 11.806 -2.684 -8.554 1.00 85.31 95 GLU A O 1
ATOM 751 N N . ARG A 1 96 ? 13.655 -3.868 -8.068 1.00 82.50 96 ARG A N 1
ATOM 752 C CA . ARG A 1 96 ? 13.915 -4.344 -9.429 1.00 82.50 96 ARG A CA 1
ATOM 753 C C . ARG A 1 96 ? 14.046 -5.858 -9.520 1.00 82.50 96 ARG A C 1
ATOM 755 O O . ARG A 1 96 ? 14.109 -6.362 -10.631 1.00 82.50 96 ARG A O 1
ATOM 762 N N . SER A 1 97 ? 14.094 -6.593 -8.411 1.00 83.56 97 SER A N 1
ATOM 763 C CA . SER A 1 97 ? 14.008 -8.057 -8.458 1.00 83.56 97 SER A CA 1
ATOM 764 C C . SER A 1 97 ? 12.575 -8.483 -8.787 1.00 83.56 97 SER A C 1
ATOM 766 O O . SER A 1 97 ? 11.645 -8.108 -8.071 1.00 83.56 97 SER A O 1
ATOM 768 N N . LEU A 1 98 ? 12.381 -9.276 -9.848 1.00 81.50 98 LEU A N 1
ATOM 769 C CA . LEU A 1 98 ? 11.054 -9.797 -10.208 1.00 81.50 98 LEU A CA 1
ATOM 770 C C . LEU A 1 98 ? 10.453 -10.650 -9.090 1.00 81.50 98 LEU A C 1
ATOM 772 O O . LEU A 1 98 ? 9.255 -10.554 -8.827 1.00 81.50 98 LEU A O 1
ATOM 776 N N . HIS A 1 99 ? 11.285 -11.446 -8.417 1.00 82.69 99 HIS A N 1
ATOM 777 C CA . HIS A 1 99 ? 10.857 -12.267 -7.291 1.00 82.69 99 HIS A CA 1
ATOM 778 C C . HIS A 1 99 ? 10.340 -11.397 -6.142 1.00 82.69 99 HIS A C 1
ATOM 780 O O . HIS A 1 99 ? 9.208 -11.568 -5.700 1.00 82.69 99 HIS A O 1
ATOM 786 N N . ASN A 1 100 ? 11.107 -10.379 -5.750 1.00 83.19 100 ASN A N 1
ATOM 787 C CA . ASN A 1 100 ? 10.706 -9.490 -4.663 1.00 83.19 100 ASN A CA 1
ATOM 788 C C . ASN A 1 100 ? 9.458 -8.671 -5.025 1.00 83.19 100 ASN A C 1
ATOM 790 O O . ASN A 1 100 ? 8.605 -8.446 -4.173 1.00 83.19 100 ASN A O 1
ATOM 794 N N . ILE A 1 101 ? 9.320 -8.225 -6.280 1.00 84.19 101 ILE A N 1
ATOM 795 C CA . ILE A 1 101 ? 8.104 -7.537 -6.746 1.00 84.19 101 ILE A CA 1
ATOM 796 C C . ILE A 1 101 ? 6.888 -8.452 -6.583 1.00 84.19 101 ILE A C 1
ATOM 798 O O . ILE A 1 101 ? 5.843 -8.008 -6.104 1.00 84.19 101 ILE A O 1
ATOM 802 N N . GLN A 1 102 ? 7.021 -9.721 -6.965 1.00 85.50 102 GLN A N 1
ATOM 803 C CA . GLN A 1 102 ? 5.949 -10.697 -6.842 1.00 85.50 102 GLN A CA 1
ATOM 804 C C . GLN A 1 102 ? 5.586 -10.955 -5.373 1.00 85.50 102 GLN A C 1
ATOM 806 O O . GLN A 1 102 ? 4.408 -10.872 -5.022 1.00 85.50 102 GLN A O 1
ATOM 811 N N . ASP A 1 103 ? 6.578 -11.140 -4.503 1.00 86.38 103 ASP A N 1
ATOM 812 C CA . ASP A 1 103 ? 6.368 -11.326 -3.064 1.00 86.38 103 ASP A CA 1
ATOM 813 C C . ASP A 1 103 ? 5.686 -10.111 -2.419 1.00 86.38 103 ASP A C 1
ATOM 815 O O . ASP A 1 103 ? 4.765 -10.251 -1.610 1.00 86.38 103 ASP A O 1
ATOM 819 N N . LEU A 1 104 ? 6.073 -8.894 -2.818 1.00 86.19 104 LEU A N 1
ATOM 820 C CA . LEU A 1 104 ? 5.423 -7.660 -2.372 1.00 86.19 104 LEU A CA 1
ATOM 821 C C . LEU A 1 104 ? 3.964 -7.587 -2.835 1.00 86.19 104 LEU A C 1
ATOM 823 O O . LEU A 1 104 ? 3.090 -7.160 -2.073 1.00 86.19 104 LEU A O 1
ATOM 827 N N . LEU A 1 105 ? 3.676 -8.016 -4.066 1.00 88.50 105 LEU A N 1
ATOM 828 C CA . LEU A 1 105 ? 2.311 -8.087 -4.579 1.00 88.50 105 LEU A CA 1
ATOM 829 C C . LEU A 1 105 ? 1.476 -9.128 -3.824 1.00 88.50 105 LEU A C 1
ATOM 831 O O . LEU A 1 105 ? 0.313 -8.856 -3.519 1.00 88.50 105 LEU A O 1
ATOM 835 N N . ASP A 1 106 ? 2.044 -10.285 -3.491 1.00 90.50 106 ASP A N 1
ATOM 836 C CA . ASP A 1 106 ? 1.363 -11.326 -2.719 1.00 90.50 106 ASP A CA 1
ATOM 837 C C . ASP A 1 106 ? 1.103 -10.896 -1.272 1.00 90.50 106 ASP A C 1
ATOM 839 O O . ASP A 1 106 ? -0.021 -11.037 -0.777 1.00 90.50 106 ASP A O 1
ATOM 843 N N . ALA A 1 107 ? 2.071 -10.244 -0.626 1.00 89.62 107 ALA A N 1
ATOM 844 C CA . ALA A 1 107 ? 1.887 -9.642 0.691 1.00 89.62 107 ALA A CA 1
ATOM 845 C C . ALA A 1 107 ? 0.788 -8.562 0.681 1.00 89.62 107 ALA A C 1
ATOM 847 O O . ALA A 1 107 ? -0.054 -8.501 1.588 1.00 89.62 107 ALA A O 1
ATOM 848 N N . ALA A 1 108 ? 0.742 -7.732 -0.365 1.00 90.38 108 ALA A N 1
ATOM 849 C CA . ALA A 1 108 ? -0.293 -6.717 -0.530 1.00 90.38 108 ALA A CA 1
ATOM 850 C C . ALA A 1 108 ? -1.683 -7.334 -0.776 1.00 90.38 108 ALA A C 1
ATOM 852 O O . ALA A 1 108 ? -2.660 -6.882 -0.170 1.00 90.38 108 ALA A O 1
ATOM 853 N N . ARG A 1 109 ? -1.785 -8.396 -1.592 1.00 92.50 109 ARG A N 1
ATOM 854 C CA . ARG A 1 109 ? -3.030 -9.164 -1.795 1.00 92.50 109 ARG A CA 1
ATOM 855 C C . ARG A 1 109 ? -3.535 -9.771 -0.491 1.00 92.50 109 ARG A C 1
ATOM 857 O O . ARG A 1 109 ? -4.709 -9.614 -0.152 1.00 92.50 109 ARG A O 1
ATOM 864 N N . HIS A 1 110 ? -2.649 -10.419 0.260 1.00 91.00 110 HIS A N 1
ATOM 865 C CA . HIS A 1 110 ? -2.979 -11.003 1.556 1.00 91.00 110 HIS A CA 1
ATOM 866 C C . HIS A 1 110 ? -3.489 -9.937 2.539 1.00 91.00 110 HIS A C 1
ATOM 868 O O . HIS A 1 110 ? -4.546 -10.100 3.154 1.00 91.00 110 HIS A O 1
ATOM 874 N N . THR A 1 111 ? -2.788 -8.804 2.619 1.00 89.88 111 THR A N 1
ATOM 875 C CA . THR A 1 111 ? -3.168 -7.662 3.462 1.00 89.88 111 THR A CA 1
ATOM 876 C C . THR A 1 111 ? -4.539 -7.112 3.083 1.00 89.88 111 THR A C 1
ATOM 878 O O . THR A 1 111 ? -5.392 -6.924 3.948 1.00 89.88 111 THR A O 1
ATOM 881 N N . LEU A 1 112 ? -4.798 -6.907 1.791 1.00 91.56 112 LEU A N 1
ATOM 882 C CA . LEU A 1 112 ? -6.101 -6.452 1.314 1.00 91.56 112 LEU A CA 1
ATOM 883 C C . LEU A 1 112 ? -7.221 -7.433 1.702 1.00 91.56 112 LEU A C 1
ATOM 885 O O . LEU A 1 112 ? -8.283 -7.008 2.156 1.00 91.56 112 LEU A O 1
ATOM 889 N N . GLY A 1 113 ? -6.970 -8.740 1.597 1.00 91.56 113 GLY A N 1
ATOM 890 C CA . GLY A 1 113 ? -7.908 -9.777 2.030 1.00 91.56 113 GLY A CA 1
ATOM 891 C C . GLY A 1 113 ? -8.199 -9.761 3.536 1.00 91.56 113 GLY A C 1
ATOM 892 O O . GLY A 1 113 ? -9.305 -10.109 3.952 1.00 91.56 113 GLY A O 1
ATOM 893 N N . LEU A 1 114 ? -7.242 -9.357 4.378 1.00 90.00 114 LEU A N 1
ATOM 894 C CA . LEU A 1 114 ? -7.475 -9.137 5.811 1.00 90.00 114 LEU A CA 1
ATOM 895 C C . LEU A 1 114 ? -8.309 -7.878 6.059 1.00 90.00 114 LEU A C 1
ATOM 897 O O . LEU A 1 114 ? -9.325 -7.950 6.753 1.00 90.00 114 LEU A O 1
ATOM 901 N N . LEU A 1 115 ? -7.935 -6.762 5.430 1.00 90.00 115 LEU A N 1
ATOM 902 C CA . LEU A 1 115 ? -8.619 -5.479 5.599 1.00 90.00 115 LEU A CA 1
ATOM 903 C C . LEU A 1 115 ? -10.081 -5.541 5.142 1.00 90.00 115 LEU A C 1
ATOM 905 O O . LEU A 1 115 ? -10.961 -5.022 5.826 1.00 90.00 115 LEU A O 1
ATOM 909 N N . ASN A 1 116 ? -10.364 -6.237 4.038 1.00 89.38 116 ASN A N 1
ATOM 910 C CA . ASN A 1 116 ? -11.730 -6.449 3.549 1.00 89.38 116 ASN A CA 1
ATOM 911 C C . ASN A 1 116 ? -12.586 -7.286 4.513 1.00 89.38 116 ASN A C 1
ATOM 913 O O . ASN A 1 116 ? -13.806 -7.157 4.517 1.00 89.38 116 ASN A O 1
ATOM 917 N N . ARG A 1 117 ? -11.959 -8.112 5.359 1.00 89.62 117 ARG A N 1
ATOM 918 C CA . ARG A 1 117 ? -12.622 -8.861 6.440 1.00 89.62 117 ARG A CA 1
ATOM 919 C C . ARG A 1 117 ? -12.697 -8.072 7.753 1.00 89.62 117 ARG A C 1
ATOM 921 O O . ARG A 1 117 ? -13.026 -8.653 8.783 1.00 89.62 117 ARG A O 1
ATOM 928 N N . GLY A 1 118 ? -12.343 -6.784 7.743 1.00 87.25 118 GLY A N 1
ATOM 929 C CA . GLY A 1 118 ? -12.301 -5.937 8.937 1.00 87.25 118 GLY A CA 1
ATOM 930 C C . GLY A 1 118 ? -11.177 -6.301 9.913 1.00 87.25 118 GLY A C 1
ATOM 931 O O . GLY A 1 118 ? -11.209 -5.877 11.066 1.00 87.25 118 GLY A O 1
ATOM 932 N N . ARG A 1 119 ? -10.185 -7.088 9.476 1.00 85.12 119 ARG A N 1
ATOM 933 C CA . ARG A 1 119 ? -9.045 -7.506 10.301 1.00 85.12 119 ARG A CA 1
ATOM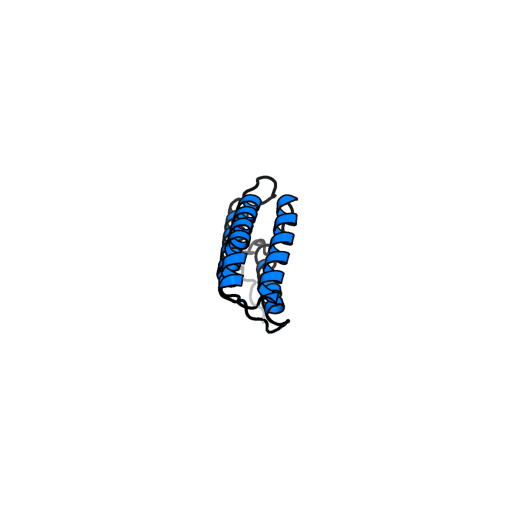 934 C C . ARG A 1 119 ? -7.833 -6.640 10.005 1.00 85.12 119 ARG A C 1
ATOM 936 O O . ARG A 1 119 ? -7.578 -6.286 8.855 1.00 85.12 119 ARG A O 1
ATOM 943 N N . LEU A 1 120 ? -7.076 -6.332 11.050 1.00 80.31 120 LEU A N 1
ATOM 944 C CA . LEU A 1 120 ? -5.788 -5.667 10.915 1.00 80.31 120 LEU A CA 1
ATOM 945 C C . LEU A 1 120 ? -4.696 -6.717 10.687 1.00 80.31 120 LEU A C 1
ATOM 947 O O . LEU A 1 120 ? -4.751 -7.773 11.322 1.00 80.31 120 LEU A O 1
ATOM 951 N N . PRO A 1 121 ? -3.760 -6.457 9.764 1.00 69.56 121 PRO A N 1
ATOM 952 C CA . PRO A 1 121 ? -2.602 -7.310 9.548 1.00 69.56 121 PRO A CA 1
ATOM 953 C C . PRO A 1 121 ? -1.573 -7.175 10.687 1.00 69.56 121 PRO A C 1
ATOM 955 O O . PRO A 1 121 ? -1.436 -6.065 11.255 1.00 69.56 121 PRO A O 1
#

Radius of gyration: 21.74 Å; chains: 1; bounding box: 40×30×82 Å

Foldseek 3Di:
DDDDDDDDDDDDPDDDDPVPPVVVVVVVVVLVVLVVDDDPDFADPVNLVVCVVVLVVLLVLLLVLLVDPLAPDDPVRSVVVNVVSVVLSVVLNPDGDPSSVVVSSVVSVVQSVQSNVNHHD

Organism: Aegilops tauschii subsp. strangulata (NCBI:txid200361)

Sequence (121 aa):
LSLLPSASILLQPRQRDTAGVVGEARWWWWWRMAKAGGGLIWATAEDLARNRPVVLSMYRQILRALNSPALPLGHAARLAKKAECRAIFIFGAEERSLHNIQDLLDAARHTLGLLNRGRLP

Secondary structure (DSSP, 8-state):
----PPP----------GGGTHHHHHHHHHHHHHTTSS---BPPHHHHHHHHHHHHHHHHHHHHHHH-TTS---HHHHHHHHHHHHHHHHHHTT--BHHHHHHHHHHHHHHHHHHHTT---